Protein AF-A0A920QJH0-F1 (afdb_monomer_lite)

Secondary structure (DSSP, 8-state):
-HHHHTTS--STT-----SS-TTTTGGGT---------SHHHHTTTT-THHHHHSTTTTT-----EEEEE-TT-THHHHHHHHHHHTT---EEEETHHHHHHHHHH---HHHHHHHHHHHTT--EEEEE-

Radius of gyration: 19.72 Å; chains: 1; bounding box: 40×25×58 Å

pLDDT: mean 74.62, std 12.59, range [46.59, 95.31]

Sequence (130 aa):
MALEKSGRGKGSEVVLIDKQGPGAGATGWLAVYPQPYMTGPLHAFCGKAKVWESDPVNFGFQQVGYVSVGNLTRKPICHAQQEQIESGYPSDLYVGKDAAAFLKSIWPTSELIAVMWSCTRSLQAMQVHI

Foldseek 3Di:
DVCVVVVNDDCPPDDDDDPPDPCPPVNVVDDDDDDDDLDLVCLLVAPVCVVCVVCVPVVVNDCPKDKDFDAPVPPSPVVSQVSNVVSVADKDKDFAVRVLVVCCVVPVDPVVSVVVVVVPPRTTMMMIHD

Structure (mmCIF, N/CA/C/O backbone):
data_AF-A0A920QJH0-F1
#
_entry.id   AF-A0A920QJH0-F1
#
loop_
_atom_site.group_PDB
_atom_site.id
_atom_site.type_symbol
_atom_site.label_atom_id
_atom_site.label_alt_id
_atom_site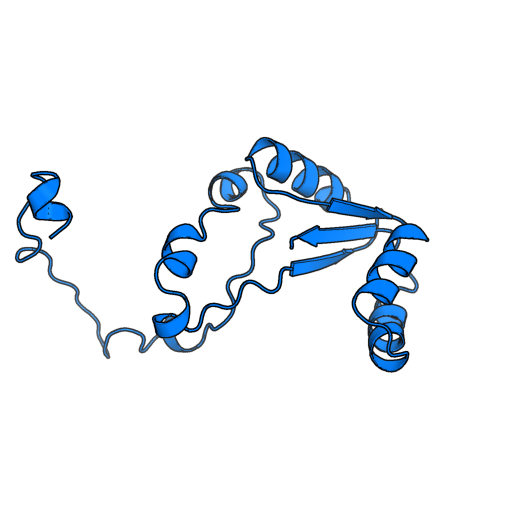.label_comp_id
_atom_site.label_asym_id
_atom_site.label_entity_id
_atom_site.label_seq_id
_atom_site.pdbx_PDB_ins_code
_atom_site.Cartn_x
_atom_site.Cartn_y
_atom_site.Cartn_z
_atom_site.occupancy
_atom_site.B_iso_or_equiv
_atom_site.auth_seq_id
_atom_site.auth_comp_id
_atom_site.auth_asym_id
_atom_site.auth_atom_id
_atom_site.pdbx_PDB_model_num
ATOM 1 N N . MET A 1 1 ? -5.750 -6.402 26.543 1.00 66.06 1 MET A N 1
ATOM 2 C CA . MET A 1 1 ? -5.673 -5.408 25.439 1.00 66.06 1 MET A CA 1
ATOM 3 C C . MET A 1 1 ? -4.244 -4.875 25.280 1.00 66.06 1 MET A C 1
ATOM 5 O O . MET A 1 1 ? -3.475 -4.963 26.229 1.00 66.06 1 MET A O 1
ATOM 9 N N . ALA A 1 2 ? -3.847 -4.346 24.113 1.00 75.94 2 ALA A N 1
ATOM 10 C CA . ALA A 1 2 ? -2.473 -3.855 23.874 1.00 75.94 2 ALA A CA 1
ATOM 11 C C . ALA A 1 2 ? -2.050 -2.729 24.843 1.00 75.94 2 ALA A C 1
ATOM 13 O O . ALA A 1 2 ? -0.919 -2.723 25.326 1.00 75.94 2 ALA A O 1
ATOM 14 N N . LEU A 1 3 ? -2.981 -1.834 25.196 1.00 81.44 3 LEU A N 1
ATOM 15 C CA . LEU A 1 3 ? -2.750 -0.760 26.168 1.00 81.44 3 LEU A CA 1
ATOM 16 C C . LEU A 1 3 ? -2.462 -1.303 27.574 1.00 81.44 3 LEU A C 1
ATOM 18 O O . LEU A 1 3 ? -1.466 -0.904 28.175 1.00 81.44 3 LEU A O 1
ATOM 22 N N . GLU A 1 4 ? -3.235 -2.294 28.028 1.00 83.50 4 GLU A N 1
ATOM 23 C CA . GLU A 1 4 ? -3.016 -2.966 29.317 1.00 83.50 4 GLU A CA 1
ATOM 24 C C . GLU A 1 4 ? -1.663 -3.682 29.355 1.00 83.50 4 GLU A C 1
ATOM 26 O O . GLU A 1 4 ? -0.919 -3.541 30.320 1.00 83.50 4 GLU A O 1
ATOM 31 N N . LYS A 1 5 ? -1.300 -4.389 28.273 1.00 84.00 5 LYS A N 1
ATOM 32 C CA . LYS A 1 5 ? 0.001 -5.070 28.150 1.00 84.00 5 LYS A CA 1
ATOM 33 C C . LYS A 1 5 ? 1.183 -4.095 28.168 1.00 84.00 5 LYS A C 1
ATOM 35 O O . LYS A 1 5 ? 2.252 -4.456 28.639 1.00 84.00 5 LYS A O 1
ATOM 40 N N . SER A 1 6 ? 0.996 -2.878 27.658 1.00 86.75 6 SER A N 1
ATOM 41 C CA . SER A 1 6 ? 2.021 -1.824 27.651 1.00 86.75 6 SER A CA 1
ATOM 42 C C . SER A 1 6 ? 2.038 -0.940 28.907 1.00 86.75 6 SER A C 1
ATOM 44 O O . SER A 1 6 ? 2.864 -0.036 28.990 1.00 86.75 6 SER A O 1
ATOM 46 N N . GLY A 1 7 ? 1.118 -1.145 29.860 1.00 85.50 7 GLY A N 1
ATOM 47 C CA . GLY A 1 7 ? 0.975 -0.296 31.051 1.00 85.50 7 GLY A CA 1
ATOM 48 C C . GLY A 1 7 ? 0.474 1.127 30.769 1.00 85.50 7 GLY A C 1
ATOM 49 O O . GLY A 1 7 ? 0.518 1.980 31.649 1.00 85.50 7 GLY A O 1
ATOM 50 N N . ARG A 1 8 ? -0.020 1.405 29.554 1.00 82.06 8 ARG A N 1
ATOM 51 C CA . ARG A 1 8 ? -0.438 2.748 29.102 1.00 82.06 8 ARG A CA 1
ATOM 52 C C . ARG A 1 8 ? -1.915 3.060 29.373 1.00 82.06 8 ARG A C 1
ATOM 54 O O . ARG A 1 8 ? -2.445 4.015 28.816 1.00 82.06 8 ARG A O 1
ATOM 61 N N . GLY A 1 9 ? -2.577 2.251 30.202 1.00 83.25 9 GLY A N 1
ATOM 62 C CA . GLY A 1 9 ? -3.981 2.408 30.588 1.00 83.25 9 GLY A CA 1
ATOM 63 C C . GLY A 1 9 ? -4.886 1.275 30.099 1.00 83.25 9 GLY A C 1
ATOM 64 O O . GLY A 1 9 ? -4.457 0.360 29.395 1.00 83.25 9 GLY A O 1
ATOM 65 N N . LYS A 1 10 ? -6.164 1.333 30.489 1.00 83.31 10 LYS A N 1
ATOM 66 C CA . LYS A 1 10 ? -7.177 0.314 30.147 1.00 83.31 10 LYS A CA 1
ATOM 67 C C . LYS A 1 10 ? -7.855 0.555 28.794 1.00 83.31 10 LYS A C 1
ATOM 69 O O . LYS A 1 10 ? -8.547 -0.320 28.290 1.00 83.31 10 LYS A O 1
ATOM 74 N N . GLY A 1 11 ? -7.687 1.744 28.209 1.00 77.75 11 GLY A N 1
ATOM 75 C CA . GLY A 1 11 ? -8.366 2.163 26.975 1.00 77.75 11 GLY A CA 1
ATOM 76 C C . GLY A 1 11 ? -9.839 2.552 27.158 1.00 77.75 11 GLY A C 1
ATOM 77 O O . GLY A 1 11 ? -10.381 3.252 26.313 1.00 77.75 11 GLY A O 1
ATOM 78 N N . SER A 1 12 ? -10.462 2.188 28.284 1.00 81.62 12 SER A N 1
ATOM 79 C CA . SER A 1 12 ? -11.836 2.564 28.651 1.00 81.62 12 SER A CA 1
ATOM 80 C C . SER A 1 12 ? -12.033 4.059 28.935 1.00 81.62 12 SER A C 1
ATOM 82 O O . SER A 1 12 ? -13.160 4.504 29.100 1.00 81.62 12 SER A O 1
ATOM 84 N N . GLU A 1 13 ? -10.945 4.823 29.027 1.00 83.44 13 GLU A N 1
ATOM 85 C CA . GLU A 1 13 ? -10.943 6.270 29.294 1.00 83.44 13 GLU A CA 1
ATOM 86 C C . GLU A 1 13 ? -10.869 7.105 28.003 1.00 83.44 13 GLU A C 1
ATOM 88 O O . GLU A 1 13 ? -10.831 8.332 28.053 1.00 83.44 13 GLU A O 1
ATOM 93 N N . VAL A 1 14 ? -10.825 6.455 26.835 1.00 83.12 14 VAL A N 1
ATOM 94 C CA . VAL A 1 14 ? -10.770 7.133 25.537 1.00 83.12 14 VAL A CA 1
ATOM 95 C C . VAL A 1 14 ? -12.186 7.338 25.014 1.00 83.12 14 VAL A C 1
ATOM 97 O O . VAL A 1 14 ? -12.927 6.379 24.811 1.00 83.12 14 VAL A O 1
ATOM 100 N N . VAL A 1 15 ? -12.545 8.594 24.749 1.00 88.25 15 VAL A N 1
ATOM 101 C CA . VAL A 1 15 ? -13.826 8.959 24.136 1.00 88.25 15 V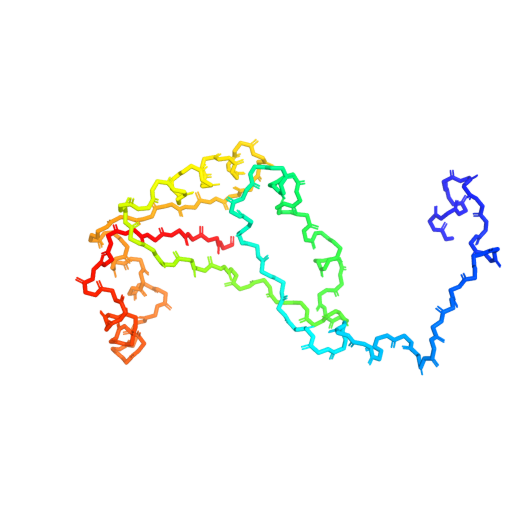AL A CA 1
ATOM 102 C C . VAL A 1 15 ? -13.578 9.394 22.695 1.00 88.25 15 VAL A C 1
ATOM 104 O O . VAL A 1 15 ? -12.876 10.374 22.449 1.00 88.25 15 VAL A O 1
ATOM 107 N N . LEU A 1 16 ? -14.162 8.668 21.741 1.00 86.25 16 LEU A N 1
ATOM 108 C CA . LEU A 1 16 ? -14.225 9.066 20.336 1.00 86.25 16 LEU A CA 1
ATOM 109 C C . LEU A 1 16 ? -15.587 9.709 20.077 1.00 86.25 16 LEU A C 1
ATOM 111 O O . LEU A 1 16 ? -16.619 9.082 20.309 1.00 86.25 16 LEU A O 1
ATOM 115 N N . ILE A 1 17 ? -15.588 10.946 19.587 1.00 92.00 17 ILE A N 1
ATOM 116 C CA . ILE A 1 17 ? -16.813 11.660 19.223 1.00 92.00 17 ILE A CA 1
ATOM 117 C C . ILE A 1 17 ? -16.881 11.722 17.701 1.00 92.00 17 ILE A C 1
ATOM 119 O O . ILE A 1 17 ? -16.042 12.357 17.066 1.00 92.00 17 ILE A O 1
ATOM 123 N N . ASP A 1 18 ? -17.891 11.074 17.130 1.00 92.75 18 ASP A N 1
ATOM 124 C CA . ASP A 1 18 ? -18.233 11.166 15.714 1.00 92.75 18 ASP A CA 1
ATOM 125 C C . ASP A 1 18 ? -19.640 11.757 15.583 1.00 92.75 18 ASP A C 1
ATOM 127 O O . ASP A 1 18 ? -20.539 11.423 16.356 1.00 92.75 18 ASP A O 1
ATOM 131 N N . LYS A 1 19 ? -19.833 12.663 14.623 1.00 95.31 19 LYS A N 1
ATOM 132 C CA . LYS A 1 19 ? -21.121 13.331 14.408 1.00 95.31 19 LYS A CA 1
ATOM 133 C C . LYS A 1 19 ? -22.183 12.389 13.822 1.00 95.31 19 LYS A C 1
ATOM 135 O O . LYS A 1 19 ? -23.363 12.600 14.082 1.00 95.31 19 LYS A O 1
ATOM 140 N N . GLN A 1 20 ? -21.786 11.413 13.007 1.00 93.81 20 GLN A N 1
ATOM 141 C CA . GLN A 1 20 ? -22.690 10.577 12.208 1.00 93.81 20 GLN A CA 1
ATOM 142 C C . GLN A 1 20 ? -22.504 9.075 12.469 1.00 93.81 20 GLN A C 1
ATOM 144 O O . GLN A 1 20 ? -23.470 8.318 12.405 1.00 93.81 20 GLN A O 1
ATOM 149 N N . GLY A 1 21 ? -21.284 8.641 12.760 1.00 90.69 21 GLY A N 1
ATOM 150 C CA . GLY A 1 21 ? -20.920 7.261 13.049 1.00 90.69 21 GLY A CA 1
ATOM 151 C C . GLY A 1 21 ? -19.551 6.897 12.459 1.00 90.69 21 GLY A C 1
ATOM 152 O O . GLY A 1 21 ? -19.127 7.500 11.469 1.00 90.69 21 GLY A O 1
ATOM 153 N N . PRO A 1 22 ? -18.858 5.890 13.022 1.00 88.81 22 PRO A N 1
ATOM 154 C CA . PRO A 1 22 ? -17.556 5.456 12.522 1.00 88.81 22 PRO A CA 1
ATOM 155 C C . PRO A 1 22 ? -17.591 5.138 11.022 1.00 88.81 22 PRO A C 1
ATOM 157 O O . PRO A 1 22 ? -18.405 4.340 10.566 1.00 88.81 22 PRO A O 1
ATOM 160 N N . GLY A 1 23 ? -16.697 5.763 10.254 1.00 85.56 23 GLY A N 1
ATOM 161 C CA . GLY A 1 23 ? -16.576 5.528 8.811 1.00 85.56 23 GLY A CA 1
ATOM 162 C C . GLY A 1 23 ? -17.582 6.282 7.932 1.00 85.56 23 GLY A C 1
ATOM 163 O O . GLY A 1 23 ? -17.506 6.155 6.715 1.00 85.56 23 GLY A O 1
ATOM 164 N N . ALA A 1 24 ? -18.468 7.113 8.490 1.00 89.81 24 ALA A N 1
ATOM 165 C CA . ALA A 1 24 ? -19.480 7.842 7.713 1.00 89.81 24 ALA A CA 1
ATOM 166 C C . ALA A 1 24 ? -18.921 8.982 6.827 1.00 89.81 24 ALA A C 1
ATOM 168 O O . ALA A 1 24 ? -19.646 9.539 6.004 1.00 89.81 24 ALA A O 1
ATOM 169 N N . GLY A 1 25 ? -17.649 9.354 7.005 1.00 86.75 25 GLY A N 1
ATOM 170 C CA . GLY A 1 25 ? -16.952 10.362 6.199 1.00 86.75 25 GLY A CA 1
ATOM 171 C C . GLY A 1 25 ? -16.154 9.769 5.031 1.00 86.75 25 GLY A C 1
ATOM 172 O O . GLY A 1 25 ? -16.428 8.670 4.560 1.00 86.75 25 GLY A O 1
ATOM 173 N N . ALA A 1 26 ? -15.108 10.482 4.596 1.00 84.62 26 ALA A N 1
ATOM 174 C CA . ALA A 1 26 ? -14.235 10.060 3.494 1.00 84.62 26 ALA A CA 1
ATOM 175 C C . ALA A 1 26 ? -13.670 8.637 3.669 1.00 84.62 26 ALA A C 1
ATOM 177 O O . ALA A 1 26 ? -13.492 7.925 2.689 1.00 84.62 26 ALA A O 1
ATOM 178 N N . THR A 1 27 ? -13.455 8.192 4.909 1.00 82.19 27 THR A N 1
ATOM 179 C CA . THR A 1 27 ? -12.982 6.838 5.225 1.00 82.19 27 THR A CA 1
ATOM 180 C C . THR A 1 27 ? -13.872 5.736 4.644 1.00 82.19 27 THR A C 1
ATOM 182 O O . THR A 1 27 ? -13.344 4.729 4.195 1.00 82.19 27 THR A O 1
ATOM 185 N N . GLY A 1 28 ? -15.196 5.919 4.601 1.00 80.44 28 GLY A N 1
ATOM 186 C CA . GLY A 1 28 ? -16.120 4.934 4.021 1.00 80.44 28 GLY A CA 1
ATOM 187 C C . GLY A 1 28 ? -16.173 4.940 2.490 1.00 80.44 28 GLY A C 1
ATOM 188 O O . GLY A 1 28 ? -16.790 4.062 1.897 1.00 80.44 28 GLY A O 1
ATOM 189 N N . TRP A 1 29 ? -15.541 5.926 1.849 1.00 74.38 29 TRP A N 1
ATOM 190 C CA . TRP A 1 29 ? -15.542 6.120 0.394 1.00 74.38 29 TRP A CA 1
ATOM 191 C C . TRP A 1 29 ? -14.189 5.793 -0.251 1.00 74.38 29 TRP A C 1
ATOM 193 O O . TRP A 1 29 ? -14.077 5.746 -1.474 1.00 74.38 29 TRP A O 1
ATOM 203 N N . LEU A 1 30 ? -13.148 5.583 0.556 1.00 69.06 30 LEU A N 1
ATOM 204 C CA . LEU A 1 30 ? -11.791 5.303 0.101 1.00 69.06 30 LEU A CA 1
ATOM 205 C C . LEU A 1 30 ? -11.526 3.795 0.186 1.00 69.06 30 LEU A C 1
ATOM 207 O O . LEU A 1 30 ? -11.596 3.217 1.263 1.00 69.06 30 LEU A O 1
ATOM 211 N N . ALA A 1 31 ? -11.199 3.168 -0.947 1.00 64.06 31 ALA A N 1
ATOM 212 C CA . ALA A 1 31 ? -10.953 1.721 -1.038 1.00 64.06 31 ALA A CA 1
ATOM 213 C C . ALA A 1 31 ? -9.538 1.360 -1.525 1.00 64.06 31 ALA A C 1
ATOM 215 O O . ALA A 1 31 ? -9.228 0.190 -1.722 1.00 64.06 31 ALA A O 1
ATOM 216 N N . VAL A 1 32 ? -8.673 2.354 -1.747 1.00 63.47 32 VAL A N 1
ATOM 217 C CA . VAL A 1 32 ? -7.318 2.136 -2.266 1.00 63.47 32 VAL A CA 1
ATOM 218 C C . VAL A 1 32 ? -6.303 2.577 -1.222 1.00 63.47 32 VAL A C 1
ATOM 220 O O . VAL A 1 32 ? -6.402 3.682 -0.688 1.00 63.47 32 VAL A O 1
ATOM 223 N N . TYR A 1 33 ? -5.305 1.729 -0.974 1.00 63.41 33 TYR A N 1
ATOM 224 C CA . TYR A 1 33 ? -4.092 2.075 -0.239 1.00 63.41 33 TYR A CA 1
ATOM 225 C C . TYR A 1 33 ? -2.959 2.336 -1.248 1.00 63.41 33 TYR A C 1
ATOM 227 O O . TYR A 1 33 ? -2.267 1.401 -1.649 1.00 63.41 33 TYR A O 1
ATOM 235 N N . PRO A 1 34 ? -2.790 3.574 -1.747 1.00 59.88 34 PRO A N 1
ATOM 236 C CA . PRO A 1 34 ? -1.754 3.866 -2.725 1.00 59.88 34 PRO A CA 1
ATOM 237 C C . PRO A 1 34 ? -0.403 4.010 -2.017 1.00 59.88 34 PRO A C 1
ATOM 239 O O . PRO A 1 34 ? -0.221 4.916 -1.203 1.00 59.88 34 PRO A O 1
ATOM 242 N N . GLN A 1 35 ? 0.566 3.157 -2.344 1.00 61.97 35 GLN A N 1
ATOM 243 C CA . GLN A 1 35 ? 1.963 3.366 -1.950 1.00 61.97 35 GLN A CA 1
ATOM 244 C C . GLN A 1 35 ? 2.882 3.293 -3.163 1.00 61.97 35 GLN A C 1
ATOM 246 O O . GLN A 1 35 ? 3.528 2.282 -3.435 1.00 61.97 35 GLN A O 1
ATOM 251 N N . PRO A 1 36 ? 2.967 4.418 -3.878 1.00 62.41 36 PRO A N 1
ATOM 252 C CA . PRO A 1 36 ? 4.278 5.047 -3.912 1.00 62.41 36 PRO A CA 1
ATOM 253 C C . PRO A 1 36 ? 4.161 6.518 -3.520 1.00 62.41 36 PRO A C 1
ATOM 255 O O . PRO A 1 36 ? 3.778 7.374 -4.320 1.00 62.41 36 PRO A O 1
ATOM 258 N N . TYR A 1 37 ? 4.505 6.828 -2.267 1.00 64.56 37 TYR A N 1
ATOM 259 C CA . TYR A 1 37 ? 4.719 8.220 -1.888 1.00 64.56 37 TYR A CA 1
ATOM 260 C C . TYR A 1 37 ? 5.844 8.795 -2.756 1.00 64.56 37 TYR A C 1
ATOM 262 O O . TYR A 1 37 ? 6.844 8.128 -3.015 1.00 64.56 37 TYR A O 1
ATOM 270 N N . MET A 1 38 ? 5.664 10.026 -3.228 1.00 59.81 38 MET A N 1
ATOM 271 C CA . MET A 1 38 ? 6.589 10.686 -4.162 1.00 59.81 38 MET A CA 1
ATOM 272 C C . MET A 1 38 ? 7.531 11.669 -3.451 1.00 59.81 38 MET A C 1
ATOM 274 O O . MET A 1 38 ? 8.186 12.475 -4.108 1.00 59.81 38 MET A O 1
ATOM 278 N N . THR A 1 39 ? 7.544 11.663 -2.114 1.00 64.62 39 THR A N 1
ATOM 279 C CA . THR A 1 39 ? 8.279 12.624 -1.288 1.00 64.62 39 THR A CA 1
ATOM 280 C C . THR A 1 39 ? 8.988 11.928 -0.125 1.00 64.62 39 THR A C 1
ATOM 282 O O . THR A 1 39 ? 8.360 11.180 0.629 1.00 64.62 39 THR A O 1
ATOM 285 N N . GLY A 1 40 ? 10.275 12.243 0.055 1.00 69.56 40 GLY A N 1
ATOM 286 C CA . GLY A 1 40 ? 11.165 11.648 1.061 1.00 69.56 40 GLY A CA 1
ATOM 287 C C . GLY A 1 40 ? 10.580 11.477 2.472 1.00 69.56 40 GLY A C 1
ATOM 288 O O . GLY A 1 40 ? 10.603 10.367 3.001 1.00 69.56 40 GLY A O 1
ATOM 289 N N . PRO A 1 41 ? 9.971 12.506 3.102 1.00 76.75 41 PRO A N 1
ATOM 290 C CA . PRO A 1 41 ? 9.453 12.377 4.470 1.00 76.75 41 PRO A CA 1
ATOM 291 C C . PRO A 1 41 ? 8.363 11.310 4.647 1.00 76.75 41 PRO A C 1
ATOM 293 O O . PRO A 1 41 ? 8.160 10.812 5.754 1.00 76.75 41 PRO A O 1
ATOM 296 N N . LEU A 1 42 ? 7.648 10.961 3.574 1.00 75.62 42 LEU A N 1
ATOM 297 C CA . LEU A 1 42 ? 6.584 9.960 3.611 1.00 75.62 42 LEU A CA 1
ATOM 298 C C . LEU A 1 42 ? 7.102 8.537 3.361 1.00 75.62 42 LEU A C 1
ATOM 300 O O . LEU A 1 42 ? 6.406 7.576 3.691 1.00 75.62 42 LEU A O 1
ATOM 304 N N . HIS A 1 43 ? 8.325 8.365 2.848 1.00 73.12 43 HIS A N 1
ATOM 305 C CA . HIS A 1 43 ? 8.888 7.038 2.567 1.00 73.12 43 HIS A CA 1
ATOM 306 C C . HIS A 1 43 ? 9.145 6.204 3.818 1.00 73.12 43 HIS A C 1
ATOM 308 O O . HIS A 1 43 ? 9.035 4.985 3.757 1.00 73.12 43 HIS A O 1
ATOM 314 N N . ALA A 1 44 ? 9.320 6.832 4.984 1.00 70.25 44 ALA A N 1
ATOM 315 C CA . ALA A 1 44 ? 9.364 6.130 6.271 1.00 70.25 44 ALA A CA 1
ATOM 316 C C . ALA A 1 44 ? 8.059 5.372 6.613 1.00 70.25 44 ALA A C 1
ATOM 318 O O . ALA A 1 44 ? 8.034 4.570 7.556 1.00 70.25 44 ALA A O 1
ATOM 319 N N . PHE A 1 45 ? 6.967 5.640 5.889 1.00 70.19 45 PHE A N 1
ATOM 320 C CA . PHE A 1 45 ? 5.691 4.932 5.993 1.00 70.19 45 PHE A CA 1
ATOM 321 C C . PHE A 1 45 ? 5.456 3.933 4.845 1.00 70.19 45 PHE A C 1
ATOM 323 O O . PHE A 1 45 ? 4.526 3.128 4.947 1.00 70.19 45 PHE A O 1
ATOM 330 N N . CYS A 1 46 ? 6.287 3.935 3.794 1.00 66.06 46 CYS A N 1
ATOM 331 C CA . CYS A 1 46 ? 6.268 2.902 2.753 1.00 66.06 46 CYS A CA 1
ATOM 332 C C . CYS A 1 46 ? 6.587 1.529 3.366 1.00 66.06 46 CYS A C 1
ATOM 334 O O . CYS A 1 46 ? 7.448 1.416 4.238 1.00 66.06 46 CYS A O 1
ATOM 336 N N . GLY A 1 47 ? 5.875 0.480 2.950 1.00 61.97 47 GLY A N 1
ATOM 337 C CA . GLY A 1 47 ? 6.139 -0.890 3.415 1.00 61.97 47 GLY A CA 1
ATOM 338 C C . GLY A 1 47 ? 5.672 -1.195 4.845 1.00 61.97 47 GLY A C 1
ATOM 339 O O . GLY A 1 47 ? 5.982 -2.252 5.391 1.00 61.97 47 GLY A O 1
ATOM 340 N N . LYS A 1 48 ? 4.901 -0.298 5.477 1.00 66.06 48 LYS A N 1
ATOM 341 C CA . LYS A 1 48 ? 4.282 -0.525 6.798 1.00 66.06 48 LYS A CA 1
ATOM 342 C C . LYS A 1 48 ? 2.828 -0.998 6.706 1.00 66.06 48 LYS A C 1
ATOM 344 O O . LYS A 1 48 ? 2.031 -0.730 7.603 1.00 66.06 48 LYS A O 1
ATOM 349 N N . ALA A 1 49 ? 2.499 -1.773 5.672 1.00 70.00 49 ALA A N 1
ATOM 350 C CA . ALA A 1 49 ? 1.191 -2.409 5.513 1.00 70.00 49 ALA A CA 1
ATOM 351 C C . ALA A 1 49 ? 0.950 -3.592 6.475 1.00 70.00 49 ALA A C 1
ATOM 353 O O . ALA A 1 49 ? -0.112 -4.201 6.436 1.00 70.00 49 ALA A O 1
ATOM 354 N N . LYS A 1 50 ? 1.877 -3.873 7.405 1.00 78.12 50 LYS A N 1
ATOM 355 C CA . LYS A 1 50 ? 1.806 -4.998 8.358 1.00 78.12 50 LYS A CA 1
ATOM 356 C C . LYS A 1 50 ? 0.484 -5.115 9.120 1.00 78.12 50 LYS A C 1
ATOM 358 O O . LYS A 1 50 ? 0.094 -6.212 9.494 1.00 78.12 50 LYS A O 1
ATOM 363 N N . VAL A 1 51 ? -0.199 -3.997 9.384 1.00 82.50 51 VAL A N 1
ATOM 364 C CA . VAL A 1 51 ? -1.525 -4.031 10.022 1.00 82.50 51 VAL A CA 1
ATOM 365 C C . VAL A 1 51 ? -2.582 -4.626 9.088 1.00 82.50 51 VAL A C 1
ATOM 367 O O . VAL A 1 51 ? -3.365 -5.464 9.518 1.00 82.50 51 VAL A O 1
ATOM 370 N N . TRP A 1 52 ? -2.552 -4.274 7.805 1.00 82.19 52 TRP A N 1
ATOM 371 C CA . TRP A 1 52 ? -3.449 -4.809 6.784 1.00 82.19 52 TRP A CA 1
ATOM 372 C C . TRP A 1 52 ? -3.138 -6.277 6.476 1.00 82.19 52 TRP A C 1
ATOM 374 O O . TRP A 1 52 ? -4.047 -7.084 6.320 1.00 82.19 52 TRP A O 1
ATOM 384 N N . GLU A 1 53 ? -1.854 -6.640 6.486 1.00 84.50 53 GLU A N 1
ATOM 385 C CA . GLU A 1 53 ? -1.384 -8.025 6.336 1.00 84.50 53 GLU A CA 1
ATOM 386 C C . GLU A 1 53 ? -1.698 -8.913 7.547 1.00 84.50 53 GLU A C 1
ATOM 388 O O . GLU A 1 53 ? -1.675 -10.135 7.428 1.00 84.50 53 GLU A O 1
ATOM 393 N N . SER A 1 54 ? -1.976 -8.327 8.718 1.00 88.50 54 SER A N 1
ATOM 394 C CA . SER A 1 54 ? -2.249 -9.110 9.929 1.00 88.50 54 SER A CA 1
ATOM 395 C C . SER A 1 54 ? -3.608 -9.809 9.905 1.00 88.50 54 SER A C 1
ATOM 397 O O . SER A 1 54 ? -3.758 -10.856 10.532 1.00 88.50 54 SER A O 1
ATOM 399 N N . ASP A 1 55 ? -4.576 -9.251 9.172 1.00 90.19 55 ASP A N 1
ATOM 400 C CA . ASP A 1 55 ? -5.905 -9.836 8.983 1.00 90.19 55 ASP A CA 1
ATOM 401 C C . ASP A 1 55 ? -6.497 -9.437 7.614 1.00 90.19 55 ASP A C 1
ATOM 403 O O . ASP A 1 55 ? -7.443 -8.647 7.519 1.00 90.19 55 ASP A O 1
ATOM 407 N N . PRO A 1 56 ? -5.917 -9.946 6.513 1.00 87.44 56 PRO A N 1
ATOM 408 C CA . PRO A 1 56 ? -6.250 -9.476 5.174 1.00 87.44 56 PRO A CA 1
ATOM 409 C C . PRO A 1 56 ? -7.673 -9.857 4.758 1.00 87.44 56 PRO A C 1
ATOM 411 O O . PRO A 1 56 ? -8.283 -9.156 3.956 1.00 87.44 56 PRO A O 1
ATOM 414 N N . VAL A 1 57 ? -8.229 -10.936 5.320 1.00 88.62 57 VAL A N 1
ATOM 415 C CA . VAL A 1 57 ? -9.599 -11.374 5.029 1.00 88.62 57 VAL A CA 1
ATOM 416 C C . VAL A 1 57 ? -10.603 -10.398 5.630 1.00 88.62 57 VAL A C 1
ATOM 418 O O . VAL A 1 57 ? -11.469 -9.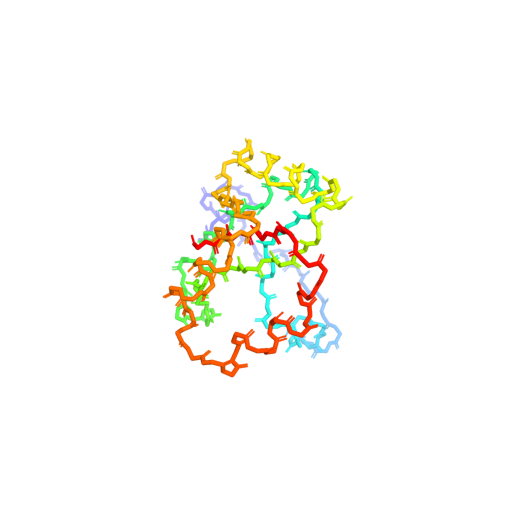907 4.907 1.00 88.62 57 VAL A O 1
ATOM 421 N N . ASN A 1 58 ? -10.472 -10.063 6.917 1.00 88.12 58 ASN A N 1
ATOM 422 C CA . ASN A 1 58 ? -11.424 -9.157 7.563 1.00 88.12 58 ASN A CA 1
ATOM 423 C C . ASN A 1 58 ? -11.248 -7.702 7.118 1.00 88.12 58 ASN A C 1
ATOM 425 O O . ASN A 1 58 ? -12.220 -6.950 7.108 1.00 88.12 58 ASN A O 1
ATOM 429 N N . PHE A 1 59 ? -10.040 -7.302 6.711 1.00 86.31 59 PHE A N 1
ATOM 430 C CA . PHE A 1 59 ? -9.799 -5.972 6.150 1.00 86.31 59 PHE A CA 1
ATOM 431 C C . PHE A 1 59 ? -10.041 -5.871 4.638 1.00 86.31 59 PHE A C 1
ATOM 433 O O . PHE A 1 59 ? -9.921 -4.777 4.089 1.00 86.31 59 PHE A O 1
ATOM 440 N N . GLY A 1 60 ? -10.365 -6.974 3.953 1.00 86.94 60 GLY A N 1
ATOM 441 C CA . GLY A 1 60 ? -10.507 -6.991 2.493 1.00 86.94 60 GLY A CA 1
ATOM 442 C C . GLY A 1 60 ? -9.225 -6.578 1.758 1.00 86.94 60 GLY A C 1
ATOM 443 O O . GLY A 1 60 ? -9.292 -6.012 0.668 1.00 86.94 60 GLY A O 1
ATOM 444 N N . PHE A 1 61 ? -8.060 -6.813 2.363 1.00 86.25 61 PHE A N 1
ATOM 445 C CA . PHE A 1 61 ? -6.768 -6.386 1.841 1.00 86.25 61 PHE A CA 1
ATOM 446 C C . PHE A 1 61 ? -6.187 -7.427 0.878 1.00 86.25 61 PHE A C 1
ATOM 448 O O . PHE A 1 61 ? -6.047 -8.603 1.212 1.00 86.25 61 PHE A O 1
ATOM 455 N N . GLN A 1 62 ? -5.829 -6.977 -0.326 1.00 86.38 62 GLN A N 1
ATOM 456 C CA . GLN A 1 62 ? -5.221 -7.785 -1.383 1.00 86.38 62 GLN A CA 1
ATOM 457 C C . GLN A 1 62 ? -3.938 -7.088 -1.852 1.00 86.38 62 GLN A C 1
ATOM 459 O O . GLN A 1 62 ? -3.998 -6.041 -2.498 1.00 86.38 62 GLN A O 1
ATOM 464 N N . GLN A 1 63 ? -2.777 -7.664 -1.534 1.00 83.06 63 GLN A N 1
ATOM 465 C CA . GLN A 1 63 ? -1.487 -7.156 -2.003 1.00 83.06 63 GLN A CA 1
ATOM 466 C C . GLN A 1 63 ? -1.268 -7.595 -3.457 1.00 83.06 63 GLN A C 1
ATOM 468 O O . GLN A 1 63 ? -0.802 -8.699 -3.722 1.00 83.06 63 GLN A O 1
ATOM 473 N N . VAL A 1 64 ? -1.646 -6.732 -4.401 1.00 83.50 64 VAL A N 1
ATOM 474 C CA . VAL A 1 64 ? -1.521 -6.974 -5.854 1.00 83.50 64 VAL A CA 1
ATOM 475 C C . VAL A 1 64 ? -0.408 -6.150 -6.510 1.00 83.50 64 VAL A C 1
ATOM 477 O O . VAL A 1 64 ? -0.265 -6.159 -7.731 1.00 83.50 64 VAL A O 1
ATOM 480 N N . GLY A 1 65 ? 0.375 -5.432 -5.703 1.00 79.62 65 GLY A N 1
ATOM 481 C CA . GLY A 1 65 ? 1.395 -4.508 -6.179 1.00 79.62 65 GLY A CA 1
ATOM 482 C C . GLY A 1 65 ? 0.833 -3.188 -6.720 1.00 79.62 65 GLY A C 1
ATOM 483 O O . GLY A 1 65 ? -0.376 -2.956 -6.779 1.00 79.62 65 GLY A O 1
ATOM 484 N N . TYR A 1 66 ? 1.735 -2.290 -7.109 1.00 79.62 66 TYR A N 1
ATOM 485 C CA . TYR A 1 66 ? 1.429 -1.005 -7.723 1.00 79.62 66 TYR A CA 1
ATOM 486 C C . TYR A 1 66 ? 2.411 -0.711 -8.857 1.00 79.62 66 TYR A C 1
ATOM 488 O O . TYR A 1 66 ? 3.627 -0.784 -8.683 1.00 79.62 66 TYR A O 1
ATOM 496 N N . VAL A 1 67 ? 1.882 -0.310 -10.014 1.00 80.00 67 VAL A N 1
ATOM 497 C CA . VAL A 1 67 ? 2.682 0.115 -11.167 1.00 80.00 67 VAL A CA 1
ATOM 498 C C . VAL A 1 67 ? 2.430 1.595 -11.429 1.00 80.00 67 VAL A C 1
ATOM 500 O O . VAL A 1 67 ? 1.309 2.009 -11.721 1.00 80.00 67 VAL A O 1
ATOM 503 N N . SER A 1 68 ? 3.488 2.397 -11.350 1.00 77.81 68 SER A N 1
ATOM 504 C CA . SER A 1 68 ? 3.483 3.810 -11.717 1.00 77.81 68 SER A CA 1
ATOM 505 C C . SER A 1 68 ? 4.170 3.989 -13.065 1.00 77.81 68 SER A C 1
ATOM 507 O O . SER A 1 68 ? 5.337 3.633 -13.232 1.00 77.81 68 SER A O 1
ATOM 509 N N . VAL A 1 69 ? 3.468 4.561 -14.041 1.00 76.31 69 VAL A N 1
ATOM 510 C CA . VAL A 1 69 ? 4.014 4.790 -15.385 1.00 76.31 69 VAL A CA 1
ATOM 511 C C . VAL A 1 69 ? 4.223 6.291 -15.597 1.00 76.31 69 VAL A C 1
ATOM 513 O O . VAL A 1 69 ? 3.300 7.083 -15.401 1.00 76.31 69 VAL A O 1
ATOM 516 N N . GLY A 1 70 ? 5.437 6.707 -15.974 1.00 71.50 70 GLY A N 1
ATOM 517 C CA . GLY A 1 70 ? 5.808 8.126 -16.048 1.00 71.50 70 GLY A CA 1
ATOM 518 C C . GLY A 1 70 ? 6.981 8.433 -16.994 1.00 71.50 70 GLY A C 1
ATOM 519 O O . GLY A 1 70 ? 7.751 7.564 -17.389 1.00 71.50 70 GLY A O 1
ATOM 520 N N . ASN A 1 71 ? 7.081 9.674 -17.482 1.00 65.50 71 ASN A N 1
ATOM 521 C CA . ASN A 1 71 ? 8.118 10.031 -18.461 1.00 65.50 71 ASN A CA 1
ATOM 522 C C . ASN A 1 71 ? 9.477 10.207 -17.745 1.00 65.50 71 ASN A C 1
ATOM 524 O O . ASN A 1 71 ? 9.516 10.857 -16.700 1.00 65.50 71 ASN A O 1
ATOM 528 N N . LEU A 1 72 ? 10.580 9.685 -18.310 1.00 56.75 72 LEU A N 1
ATOM 529 C CA . LEU A 1 72 ? 11.949 9.817 -17.770 1.00 56.75 72 LEU A CA 1
ATOM 530 C C . LEU A 1 72 ? 12.388 11.263 -17.560 1.00 56.75 72 LEU A C 1
ATOM 532 O O . LEU A 1 72 ? 13.221 11.529 -16.698 1.00 56.75 72 LEU A O 1
ATOM 536 N N . THR A 1 73 ? 11.848 12.217 -18.325 1.00 53.44 73 THR A N 1
ATOM 537 C CA . THR A 1 73 ? 12.18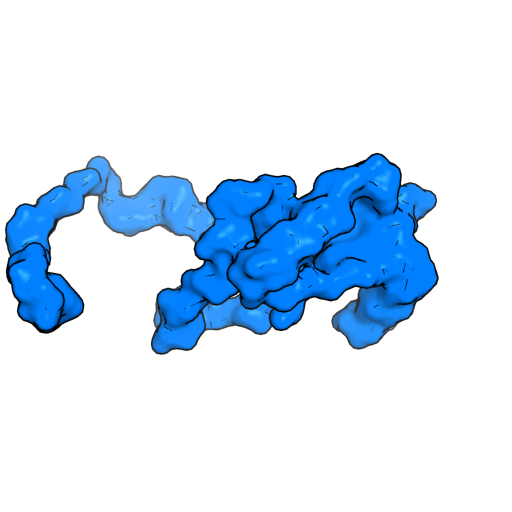7 13.639 -18.139 1.00 53.44 73 THR A CA 1
ATOM 538 C C . THR A 1 73 ? 11.751 14.158 -16.760 1.00 53.44 73 THR A C 1
ATOM 540 O O . THR A 1 73 ? 12.171 15.229 -16.320 1.00 53.44 73 THR A O 1
ATOM 543 N N . ARG A 1 74 ? 10.931 13.389 -16.036 1.00 56.12 74 ARG A N 1
ATOM 544 C CA . ARG A 1 74 ? 10.499 13.670 -14.673 1.00 56.12 74 ARG A CA 1
ATOM 545 C C . ARG A 1 74 ? 11.520 13.086 -13.682 1.00 56.12 74 ARG A C 1
ATOM 547 O O . ARG A 1 74 ? 11.319 12.008 -13.129 1.00 56.12 74 ARG A O 1
ATOM 554 N N . LYS A 1 75 ? 12.554 13.886 -13.373 1.00 56.59 75 LYS A N 1
ATOM 555 C CA . LYS A 1 75 ? 13.514 13.693 -12.255 1.00 56.59 75 LYS A CA 1
ATOM 556 C C . LYS A 1 75 ? 12.916 13.108 -10.949 1.00 56.59 75 LYS A C 1
ATOM 558 O O . LYS A 1 75 ? 13.617 12.329 -10.309 1.00 56.59 75 LYS A O 1
ATOM 563 N N . PRO A 1 76 ? 11.660 13.416 -10.550 1.00 64.75 76 PRO A N 1
ATOM 564 C CA . PRO A 1 76 ? 11.050 12.839 -9.352 1.00 64.75 76 PRO A CA 1
ATOM 565 C C . PRO A 1 76 ? 10.956 11.310 -9.296 1.00 64.75 76 PRO A C 1
ATOM 567 O O . PRO A 1 76 ? 10.947 10.785 -8.195 1.00 64.75 76 PRO A O 1
ATOM 570 N N . ILE A 1 77 ? 10.865 10.589 -10.423 1.00 68.38 77 ILE A N 1
ATOM 571 C CA . ILE A 1 77 ? 10.603 9.133 -10.391 1.00 68.38 77 ILE A CA 1
ATOM 572 C C . ILE A 1 77 ? 11.849 8.358 -9.956 1.00 68.38 77 ILE A C 1
ATOM 574 O O . ILE A 1 77 ? 11.779 7.555 -9.034 1.00 68.38 77 ILE A O 1
ATOM 578 N N . CYS A 1 78 ? 13.003 8.642 -10.567 1.00 72.00 78 CYS A N 1
ATOM 579 C CA . CYS A 1 78 ? 14.255 7.988 -10.181 1.00 72.00 78 CYS A CA 1
ATOM 580 C C . CYS A 1 78 ? 14.666 8.361 -8.749 1.00 72.00 78 CYS A C 1
ATOM 582 O O . CYS A 1 78 ? 15.149 7.516 -8.007 1.00 72.00 78 CYS A O 1
ATOM 584 N N . HIS A 1 79 ? 14.440 9.618 -8.347 1.00 77.31 79 HIS A N 1
ATOM 585 C CA . HIS A 1 79 ? 14.726 10.057 -6.981 1.00 77.31 79 HIS A CA 1
ATOM 586 C C . HIS A 1 79 ? 13.812 9.368 -5.961 1.00 77.31 79 HIS A C 1
ATOM 588 O O . HIS A 1 79 ? 14.300 8.820 -4.981 1.00 77.31 79 HIS A O 1
ATOM 594 N N . ALA A 1 80 ? 12.502 9.315 -6.228 1.00 76.69 80 ALA A N 1
ATOM 595 C CA . ALA A 1 80 ? 11.554 8.653 -5.340 1.00 76.69 80 ALA A CA 1
ATOM 596 C C . ALA A 1 80 ? 11.825 7.147 -5.218 1.00 76.69 80 ALA A C 1
ATOM 598 O O . ALA A 1 80 ? 11.675 6.594 -4.134 1.00 76.69 80 ALA A O 1
ATOM 599 N N . GLN A 1 81 ? 12.235 6.483 -6.302 1.00 82.75 81 GLN A N 1
ATOM 600 C CA . GLN A 1 81 ? 12.620 5.073 -6.261 1.00 82.75 81 GLN A CA 1
ATOM 601 C C . GLN A 1 81 ? 13.844 4.840 -5.365 1.00 82.75 81 GLN A C 1
ATOM 603 O O . GLN A 1 81 ? 13.822 3.940 -4.526 1.00 82.75 81 GLN A O 1
ATOM 608 N N . GLN A 1 82 ? 14.873 5.678 -5.489 1.00 83.06 82 GLN A N 1
ATOM 609 C CA . GLN A 1 82 ? 16.069 5.597 -4.653 1.00 83.06 82 GLN A CA 1
ATOM 610 C C . GLN A 1 82 ? 15.743 5.805 -3.163 1.00 83.06 82 GLN A C 1
ATOM 612 O O . GLN A 1 82 ? 16.109 4.976 -2.332 1.00 83.06 82 GLN A O 1
ATOM 617 N N . GLU A 1 83 ? 14.991 6.855 -2.826 1.00 83.25 83 GLU A N 1
ATOM 618 C CA . GLU A 1 83 ? 14.599 7.157 -1.438 1.00 83.25 83 GLU A CA 1
ATOM 619 C C . GLU A 1 83 ? 13.735 6.036 -0.813 1.00 83.25 83 GLU A C 1
ATOM 621 O O . GLU A 1 83 ? 13.825 5.740 0.384 1.00 83.25 83 GLU A O 1
ATOM 626 N N . GLN A 1 84 ? 12.911 5.362 -1.620 1.00 80.75 84 GLN A N 1
ATOM 627 C CA . GLN A 1 84 ? 12.131 4.204 -1.183 1.00 80.75 84 GLN A CA 1
ATOM 628 C C . GLN A 1 84 ? 13.010 2.996 -0.860 1.00 80.75 84 GLN A C 1
ATOM 630 O O . GLN A 1 84 ? 12.814 2.386 0.193 1.00 80.75 84 GLN A O 1
ATOM 635 N N . ILE A 1 85 ? 13.991 2.677 -1.713 1.00 84.69 85 ILE A N 1
ATOM 636 C CA . ILE A 1 85 ? 14.959 1.603 -1.441 1.00 84.69 85 ILE A CA 1
ATOM 637 C C . ILE A 1 85 ? 15.722 1.899 -0.152 1.00 84.69 85 ILE A C 1
ATOM 639 O O . ILE A 1 85 ? 15.847 1.020 0.700 1.00 84.69 85 ILE A O 1
ATOM 643 N N . GLU A 1 86 ? 16.187 3.136 0.025 1.00 84.88 86 GLU A N 1
ATOM 644 C CA . GLU A 1 86 ? 16.889 3.576 1.239 1.00 84.88 86 GLU A CA 1
ATOM 645 C C . GLU A 1 86 ? 16.017 3.451 2.494 1.00 84.88 86 GLU A C 1
ATOM 647 O O . GLU A 1 86 ? 16.513 3.133 3.574 1.00 84.88 86 GLU A O 1
ATOM 652 N N . SER A 1 87 ? 14.703 3.623 2.345 1.00 78.44 87 SER A N 1
ATOM 653 C CA . SER A 1 87 ? 13.717 3.422 3.414 1.00 78.44 87 SER A CA 1
ATOM 654 C C . SER A 1 87 ? 13.351 1.947 3.647 1.00 78.44 87 SER A C 1
ATOM 656 O O . SER A 1 87 ? 12.542 1.649 4.529 1.00 78.44 87 SER A O 1
ATOM 658 N N . GLY A 1 88 ? 13.932 1.014 2.884 1.00 79.44 88 GLY A N 1
ATOM 659 C CA . GLY A 1 88 ? 13.669 -0.423 2.976 1.00 79.44 88 GLY A CA 1
ATOM 660 C C . GLY A 1 88 ? 12.414 -0.890 2.233 1.00 79.44 88 GLY A C 1
ATOM 661 O O . GLY A 1 88 ? 11.924 -1.983 2.511 1.00 79.44 88 GLY A O 1
ATOM 662 N N . TYR A 1 89 ? 11.881 -0.083 1.311 1.00 78.94 89 TYR A N 1
ATOM 663 C CA . TYR A 1 89 ? 10.743 -0.439 0.464 1.00 78.94 89 TYR A CA 1
ATOM 664 C C . TYR A 1 89 ? 11.228 -0.952 -0.90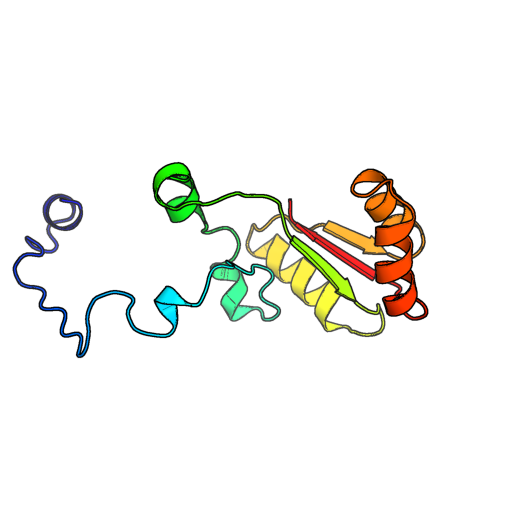5 1.00 78.94 89 TYR A C 1
ATOM 666 O O . TYR A 1 89 ? 11.853 -0.187 -1.645 1.00 78.94 89 TYR A O 1
ATOM 674 N N . PRO A 1 90 ? 10.952 -2.223 -1.267 1.00 83.50 90 PRO A N 1
ATOM 675 C CA . PRO A 1 90 ? 11.333 -2.775 -2.567 1.00 83.50 90 PRO A CA 1
ATOM 676 C C . PRO A 1 90 ? 10.707 -1.975 -3.714 1.00 83.50 90 PRO A C 1
ATOM 678 O O . PRO A 1 90 ? 9.501 -1.726 -3.712 1.00 83.50 90 PRO A O 1
ATOM 681 N N . SER A 1 91 ? 11.529 -1.537 -4.670 1.00 84.19 91 SER A N 1
ATOM 682 C CA . SER A 1 91 ? 11.124 -0.609 -5.730 1.00 84.19 91 SER A CA 1
ATOM 683 C C . SER A 1 91 ? 11.956 -0.826 -6.989 1.00 84.19 91 SER A C 1
ATOM 685 O O . SER A 1 91 ? 13.138 -0.468 -7.030 1.00 84.19 91 SER A O 1
ATOM 687 N N . ASP A 1 92 ? 11.336 -1.393 -8.021 1.00 87.25 92 ASP A N 1
ATOM 688 C CA . ASP A 1 92 ? 11.987 -1.649 -9.304 1.00 87.25 92 ASP A CA 1
ATOM 689 C C . ASP A 1 92 ? 11.712 -0.509 -10.288 1.00 87.25 92 ASP A C 1
ATOM 691 O O . ASP A 1 92 ? 10.594 0.002 -10.380 1.00 87.25 92 ASP A O 1
ATOM 695 N N . LEU A 1 93 ? 12.725 -0.129 -11.070 1.00 85.81 93 LEU A N 1
ATOM 696 C CA . LEU A 1 93 ? 12.606 0.872 -12.129 1.00 85.81 93 LEU A CA 1
ATOM 697 C C . LEU A 1 93 ? 12.977 0.255 -13.480 1.00 85.81 93 LEU A C 1
ATOM 699 O O . LEU A 1 93 ? 14.126 -0.106 -13.721 1.00 85.81 93 LEU A O 1
ATOM 703 N N . TYR A 1 94 ? 12.008 0.204 -14.387 1.00 85.06 94 TYR A N 1
ATOM 704 C CA . TYR A 1 94 ? 12.173 -0.239 -15.765 1.00 85.06 94 TYR A CA 1
ATOM 705 C C . TYR A 1 94 ? 12.115 0.951 -16.719 1.00 85.06 94 TYR A C 1
ATOM 707 O O . TYR A 1 94 ? 11.314 1.871 -16.556 1.00 85.06 94 TYR A O 1
ATOM 715 N N . VAL A 1 95 ? 12.951 0.937 -17.754 1.00 82.69 95 VAL A N 1
ATOM 716 C CA . VAL A 1 95 ? 13.130 2.075 -18.663 1.00 82.69 95 VAL A CA 1
ATOM 717 C C . VAL A 1 95 ? 13.039 1.609 -20.116 1.00 82.69 95 VAL A C 1
ATOM 719 O O . VAL A 1 95 ? 13.514 0.536 -20.479 1.00 82.69 95 VAL A O 1
ATOM 722 N N . GLY A 1 96 ? 12.410 2.412 -20.974 1.00 81.56 96 GLY A N 1
ATOM 723 C CA . GLY A 1 96 ? 12.336 2.182 -22.416 1.00 81.56 96 GLY A CA 1
ATOM 724 C C . GLY A 1 96 ? 11.774 0.806 -22.787 1.00 81.56 96 GLY A C 1
ATOM 725 O O . GLY A 1 96 ? 10.625 0.485 -22.485 1.00 81.56 96 GLY A O 1
ATOM 726 N N . LYS A 1 97 ? 12.582 -0.005 -23.483 1.00 84.06 97 LYS A N 1
ATOM 727 C CA . LYS A 1 97 ? 12.171 -1.336 -23.963 1.00 84.06 97 LYS A CA 1
ATOM 728 C C . LYS A 1 97 ? 11.912 -2.319 -22.820 1.00 84.06 97 LYS A C 1
ATOM 730 O O . LYS A 1 97 ? 11.020 -3.153 -22.957 1.00 84.06 97 LYS A O 1
ATOM 735 N N . ASP A 1 98 ? 12.624 -2.183 -21.705 1.00 85.19 98 ASP A N 1
ATOM 736 C CA . ASP A 1 98 ? 12.495 -3.093 -20.565 1.00 85.19 98 ASP A CA 1
ATOM 737 C C . ASP A 1 98 ? 11.163 -2.878 -19.843 1.00 85.19 98 ASP A C 1
ATOM 739 O O . ASP A 1 98 ? 10.502 -3.840 -19.463 1.00 85.19 98 ASP A O 1
ATOM 743 N N . ALA A 1 99 ? 10.691 -1.628 -19.770 1.00 81.88 99 ALA A N 1
ATOM 744 C CA . ALA A 1 99 ? 9.351 -1.324 -19.268 1.00 81.88 99 ALA A CA 1
ATOM 745 C C . ALA A 1 99 ? 8.266 -1.980 -20.137 1.00 81.88 99 ALA A C 1
ATOM 747 O O . ALA A 1 99 ? 7.324 -2.578 -19.623 1.00 81.88 99 ALA A O 1
ATOM 748 N N . ALA A 1 100 ? 8.421 -1.925 -21.463 1.00 78.38 100 ALA A N 1
ATOM 749 C CA . ALA A 1 100 ? 7.485 -2.564 -22.384 1.00 78.38 100 ALA A CA 1
ATOM 750 C C . ALA A 1 100 ? 7.509 -4.099 -22.282 1.00 78.38 100 ALA A C 1
ATOM 752 O O . ALA A 1 100 ? 6.463 -4.734 -22.417 1.00 78.38 100 ALA A O 1
ATOM 753 N N . ALA A 1 101 ? 8.680 -4.700 -22.056 1.00 86.06 101 ALA A N 1
ATOM 754 C CA . ALA A 1 101 ? 8.809 -6.138 -21.841 1.00 86.06 101 ALA A CA 1
ATOM 755 C C . ALA A 1 101 ? 8.144 -6.573 -20.527 1.00 86.06 101 ALA A C 1
ATOM 757 O O . ALA A 1 101 ? 7.385 -7.540 -20.527 1.00 86.06 101 ALA A O 1
ATOM 758 N N . PHE A 1 102 ? 8.359 -5.819 -19.446 1.00 85.19 102 PHE A N 1
ATOM 759 C CA . PHE A 1 102 ? 7.734 -6.081 -18.152 1.00 85.19 102 PHE A CA 1
ATOM 760 C C . PHE A 1 102 ? 6.208 -5.970 -18.220 1.00 85.19 102 PHE A C 1
ATOM 762 O O . PHE A 1 102 ? 5.505 -6.879 -17.801 1.00 85.19 102 PHE A O 1
ATOM 769 N N . LEU A 1 103 ? 5.665 -4.908 -18.823 1.00 81.19 103 LEU A N 1
ATOM 770 C CA . LEU A 1 103 ? 4.209 -4.766 -18.964 1.00 81.19 103 LEU A CA 1
ATOM 771 C C . LEU A 1 103 ? 3.571 -5.942 -19.706 1.00 81.19 103 LEU A C 1
ATOM 773 O O . LEU A 1 103 ? 2.493 -6.390 -19.332 1.00 81.19 103 LEU A O 1
ATOM 777 N N . LYS A 1 104 ? 4.249 -6.468 -20.730 1.00 83.38 104 LYS A N 1
ATOM 778 C CA . LYS A 1 104 ? 3.779 -7.637 -21.481 1.00 83.38 104 LYS A CA 1
ATOM 779 C C . LYS A 1 104 ? 3.827 -8.932 -20.675 1.00 83.38 104 LYS A C 1
ATOM 781 O O . LYS A 1 104 ? 3.033 -9.823 -20.962 1.00 83.38 104 LYS A O 1
ATOM 786 N N . SER A 1 105 ? 4.745 -9.064 -19.715 1.00 86.00 105 SER A N 1
ATOM 787 C CA . SER A 1 105 ? 4.821 -10.269 -18.883 1.00 86.00 105 SER A CA 1
ATOM 788 C C . SER A 1 105 ? 3.682 -10.334 -17.866 1.00 86.00 105 SER A C 1
ATOM 790 O O . SER A 1 105 ? 3.193 -11.426 -17.591 1.00 86.00 105 SER A O 1
ATOM 792 N N . ILE A 1 106 ? 3.221 -9.184 -17.358 1.00 81.75 106 ILE A N 1
ATOM 793 C CA . ILE A 1 106 ? 2.115 -9.110 -16.388 1.00 81.75 106 ILE A CA 1
ATOM 794 C C . ILE A 1 106 ? 0.736 -8.924 -17.041 1.00 81.75 106 ILE A C 1
ATOM 796 O O . ILE A 1 106 ? -0.262 -9.403 -16.507 1.00 81.75 106 ILE A O 1
ATOM 800 N N . TRP A 1 107 ? 0.670 -8.295 -18.220 1.00 80.62 107 TRP A N 1
ATOM 801 C CA . TRP A 1 107 ? -0.555 -8.114 -19.006 1.00 80.62 107 TRP A CA 1
ATOM 802 C C . 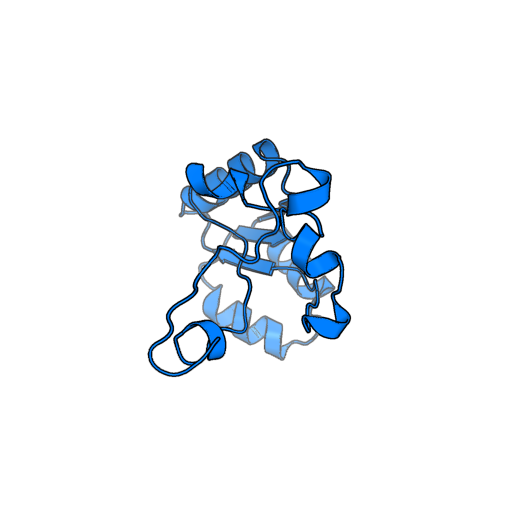TRP A 1 107 ? -0.342 -8.547 -20.463 1.00 80.62 107 TRP A C 1
ATOM 804 O O . TRP A 1 107 ? -0.017 -7.724 -21.320 1.00 80.62 107 TRP A O 1
ATOM 814 N N . PRO A 1 108 ? -0.550 -9.837 -20.780 1.00 73.62 108 PRO A N 1
ATOM 815 C CA . PRO A 1 108 ? -0.289 -10.374 -22.116 1.00 73.62 108 PRO A CA 1
ATOM 816 C C . PRO A 1 108 ? -1.326 -9.963 -23.178 1.00 73.62 108 PRO A C 1
ATOM 818 O O . PRO A 1 108 ? -1.104 -10.191 -24.368 1.00 73.62 108 PRO A O 1
ATOM 821 N N . THR A 1 109 ? -2.461 -9.369 -22.793 1.00 72.94 109 THR A N 1
ATOM 822 C CA . THR A 1 109 ? -3.532 -8.990 -23.727 1.00 72.94 109 THR A CA 1
ATOM 823 C C . THR A 1 109 ? -3.261 -7.649 -24.411 1.00 72.94 109 THR A C 1
ATOM 825 O O . THR A 1 109 ? -2.890 -6.649 -23.795 1.00 72.94 109 THR A O 1
ATOM 828 N N . SER A 1 110 ? -3.494 -7.607 -25.724 1.00 64.06 110 SER A N 1
ATOM 829 C CA . SER A 1 110 ? -3.203 -6.452 -26.584 1.00 64.06 110 SER A CA 1
ATOM 830 C C . SER A 1 110 ? -4.003 -5.189 -26.246 1.00 64.06 110 SER A C 1
ATOM 832 O O . SER A 1 110 ? -3.558 -4.090 -26.562 1.00 64.06 110 SER A O 1
ATOM 834 N N . GLU A 1 111 ? -5.162 -5.324 -25.605 1.00 60.53 111 GLU A N 1
ATOM 835 C CA . GLU A 1 111 ? -6.093 -4.223 -25.317 1.00 60.53 111 GLU A CA 1
ATOM 836 C C . GLU A 1 111 ? -5.613 -3.340 -24.156 1.00 60.53 111 GLU A C 1
ATOM 838 O O . GLU A 1 111 ? -5.584 -2.116 -24.276 1.00 60.53 111 GLU A O 1
ATOM 843 N N . LEU A 1 112 ? -5.140 -3.952 -23.066 1.00 57.19 112 LEU A N 1
ATOM 844 C CA . LEU A 1 112 ? -4.530 -3.248 -21.931 1.00 57.19 112 LEU A CA 1
ATOM 845 C C . LEU A 1 112 ? -3.195 -2.615 -22.325 1.00 57.19 112 LEU A C 1
ATOM 847 O O . LEU A 1 112 ? -2.942 -1.450 -22.006 1.00 57.19 112 LEU A O 1
ATOM 851 N N . ILE A 1 113 ? -2.392 -3.349 -23.105 1.00 58.56 113 ILE A N 1
ATOM 852 C CA . ILE A 1 113 ? -1.165 -2.818 -23.696 1.00 58.56 113 ILE A CA 1
ATOM 853 C C . ILE A 1 113 ? -1.496 -1.592 -24.544 1.00 58.56 113 ILE A C 1
ATOM 855 O O . ILE A 1 113 ? -0.815 -0.595 -24.388 1.00 58.56 113 ILE A O 1
ATOM 859 N N . ALA A 1 114 ? -2.539 -1.605 -25.381 1.00 56.72 114 ALA A N 1
ATOM 860 C CA . ALA A 1 114 ? -2.906 -0.474 -26.237 1.00 56.72 114 ALA A CA 1
ATOM 861 C C . ALA A 1 114 ? -3.390 0.764 -25.459 1.00 56.72 114 ALA A C 1
ATOM 863 O O . ALA A 1 114 ? -3.020 1.885 -25.819 1.00 56.72 114 ALA A O 1
ATOM 864 N N . VAL A 1 115 ? -4.160 0.589 -24.378 1.00 58.62 115 VAL A N 1
ATOM 865 C CA . VAL A 1 115 ? -4.598 1.696 -23.505 1.00 58.62 115 VAL A CA 1
ATOM 866 C C . VAL A 1 115 ? -3.397 2.328 -22.809 1.00 58.62 115 VAL A C 1
ATOM 868 O O . VAL A 1 115 ? -3.199 3.541 -22.907 1.00 58.62 115 VAL A O 1
ATOM 871 N N . MET A 1 116 ? -2.523 1.516 -22.209 1.00 58.91 116 MET A N 1
ATOM 872 C CA . MET A 1 116 ? -1.256 2.010 -21.671 1.00 58.91 116 MET A CA 1
ATOM 873 C C . MET A 1 116 ? -0.393 2.607 -22.788 1.00 58.91 116 MET A C 1
ATOM 875 O O . MET A 1 116 ? 0.237 3.640 -22.567 1.00 58.91 116 MET A O 1
ATOM 879 N N . TRP A 1 117 ? -0.422 2.046 -24.008 1.00 55.09 117 TRP A N 1
ATOM 880 C CA . TRP A 1 117 ? 0.377 2.508 -25.147 1.00 55.09 117 TRP A CA 1
ATOM 881 C C . TRP A 1 117 ? -0.023 3.907 -25.638 1.00 55.09 117 TRP A C 1
ATOM 883 O O . TRP A 1 117 ? 0.821 4.752 -25.942 1.00 55.09 117 TRP A O 1
ATOM 893 N N . SER A 1 118 ? -1.329 4.183 -25.651 1.00 54.19 118 SER A N 1
ATOM 894 C CA . SER A 1 118 ? -1.891 5.494 -25.994 1.00 54.19 118 SER A CA 1
ATOM 895 C C . SER A 1 118 ? -1.502 6.585 -24.990 1.00 54.19 118 SER A C 1
ATOM 897 O O . SER A 1 118 ? -1.189 7.701 -25.403 1.00 54.19 118 SER A O 1
ATOM 899 N N . CYS A 1 119 ? -1.391 6.243 -23.702 1.00 48.34 119 CYS A N 1
ATOM 900 C CA . CYS A 1 119 ? -0.839 7.124 -22.670 1.00 48.34 119 CYS A CA 1
ATOM 901 C C . CYS A 1 119 ? 0.702 7.228 -22.727 1.00 48.34 119 CYS A C 1
ATOM 903 O O . CYS A 1 119 ? 1.266 8.185 -22.201 1.00 48.34 119 CYS A O 1
ATOM 905 N N . THR A 1 120 ? 1.391 6.271 -23.367 1.00 50.06 120 THR A N 1
ATOM 906 C CA . THR A 1 120 ? 2.863 6.080 -23.360 1.00 50.06 120 THR A CA 1
ATOM 907 C C . THR A 1 120 ? 3.581 6.395 -24.673 1.00 50.06 120 THR A C 1
ATOM 909 O O . THR A 1 120 ? 4.790 6.179 -24.741 1.00 50.06 120 THR A O 1
ATOM 912 N N . ARG A 1 121 ? 2.953 7.011 -25.690 1.00 47.09 121 ARG A N 1
ATOM 913 C CA . ARG A 1 121 ? 3.711 7.531 -26.862 1.00 47.09 121 ARG A CA 1
ATOM 914 C C . ARG A 1 121 ? 4.848 8.499 -26.486 1.00 47.09 121 ARG A C 1
ATOM 916 O O . ARG A 1 121 ? 5.726 8.756 -27.302 1.00 47.09 121 ARG A O 1
ATOM 923 N N . SER A 1 122 ? 4.851 8.998 -25.253 1.00 46.59 122 SER A N 1
ATOM 924 C CA . SER A 1 122 ? 5.881 9.835 -24.638 1.00 46.59 122 SER A CA 1
ATOM 925 C C . SER A 1 122 ? 6.566 9.198 -23.412 1.00 46.59 122 SER A C 1
ATOM 927 O O . SER A 1 122 ? 7.328 9.878 -22.729 1.00 46.59 122 SER A O 1
ATOM 929 N N . LEU A 1 123 ? 6.319 7.921 -23.092 1.00 51.00 123 LEU A N 1
ATOM 930 C CA . LEU A 1 123 ? 6.795 7.290 -21.857 1.00 51.00 123 LEU A CA 1
ATOM 931 C C . LEU A 1 123 ? 8.096 6.520 -22.065 1.00 51.00 123 LEU A C 1
ATOM 933 O O . LEU A 1 123 ? 8.233 5.684 -22.954 1.00 51.00 123 LEU A O 1
ATOM 937 N N . GLN A 1 124 ? 9.055 6.830 -21.200 1.00 52.28 124 GLN A N 1
ATOM 938 C CA . GLN A 1 124 ? 10.384 6.246 -21.210 1.00 52.28 124 GLN A CA 1
ATOM 939 C C . GLN A 1 124 ? 10.709 5.525 -19.883 1.00 52.28 124 GLN A C 1
ATOM 941 O O . GLN A 1 124 ? 11.744 4.880 -19.836 1.00 52.28 124 GLN A O 1
ATOM 946 N N . ALA A 1 125 ? 9.879 5.596 -18.828 1.00 48.19 125 ALA A N 1
ATOM 947 C CA . ALA A 1 125 ? 10.134 4.957 -17.525 1.00 48.19 125 ALA A CA 1
ATOM 948 C C . ALA A 1 125 ? 8.875 4.389 -16.848 1.00 48.19 125 ALA A C 1
ATOM 950 O O . ALA A 1 125 ? 7.749 4.843 -17.063 1.00 48.19 125 ALA A O 1
ATOM 951 N N . MET A 1 126 ? 9.082 3.396 -15.991 1.00 55.25 126 MET A N 1
ATOM 952 C CA . MET A 1 126 ? 8.050 2.738 -15.207 1.00 55.25 126 MET A CA 1
ATOM 953 C C . MET A 1 126 ? 8.624 2.244 -13.888 1.00 55.25 126 MET A C 1
ATOM 955 O O . MET A 1 126 ? 9.654 1.581 -13.871 1.00 55.25 126 MET A O 1
ATOM 959 N N . GLN A 1 127 ? 7.933 2.541 -12.799 1.00 50.88 127 GLN A N 1
ATOM 960 C CA . GLN A 1 127 ? 8.289 2.112 -11.458 1.00 50.88 127 GLN A CA 1
ATOM 961 C C . GLN A 1 127 ? 7.276 1.079 -10.969 1.00 50.88 127 GLN A C 1
ATOM 963 O O . GLN A 1 127 ? 6.067 1.278 -11.117 1.00 50.88 127 GLN A O 1
ATOM 968 N N . VAL A 1 128 ? 7.763 -0.024 -10.415 1.00 56.59 128 VAL A N 1
ATOM 969 C CA . VAL A 1 128 ? 6.952 -1.179 -10.034 1.00 56.59 128 VAL A CA 1
ATOM 970 C C . VAL A 1 128 ? 7.229 -1.570 -8.590 1.00 56.59 128 VAL A C 1
ATOM 972 O O . VAL A 1 128 ? 8.376 -1.624 -8.151 1.00 56.59 128 VAL A O 1
ATOM 975 N N . HIS A 1 129 ? 6.150 -1.895 -7.890 1.00 53.72 129 HIS A N 1
ATOM 976 C CA . HIS A 1 129 ? 6.143 -2.513 -6.575 1.00 53.72 129 HIS A CA 1
ATOM 977 C C . HIS A 1 129 ? 5.268 -3.760 -6.644 1.00 53.72 129 HIS A C 1
ATOM 979 O O . HIS A 1 129 ? 4.134 -3.661 -7.112 1.00 53.72 129 HIS A O 1
ATOM 985 N N . ILE A 1 130 ? 5.767 -4.913 -6.203 1.00 52.56 130 ILE A N 1
ATOM 986 C CA . ILE A 1 130 ? 4.989 -6.153 -6.050 1.00 52.56 130 ILE A CA 1
ATOM 987 C C . ILE A 1 130 ? 5.089 -6.574 -4.589 1.00 52.56 130 ILE A C 1
ATOM 989 O O . ILE A 1 130 ? 6.239 -6.716 -4.119 1.00 52.56 130 ILE A O 1
#